Protein AF-A0A4Q3VJ20-F1 (afdb_monomer)

Mean predicted aligned error: 2.89 Å

Solvent-accessible surface area (backbone atoms only — not comparable to full-atom values): 4858 Å² total; per-residue (Å²): 134,83,72,96,59,60,64,64,61,45,48,55,4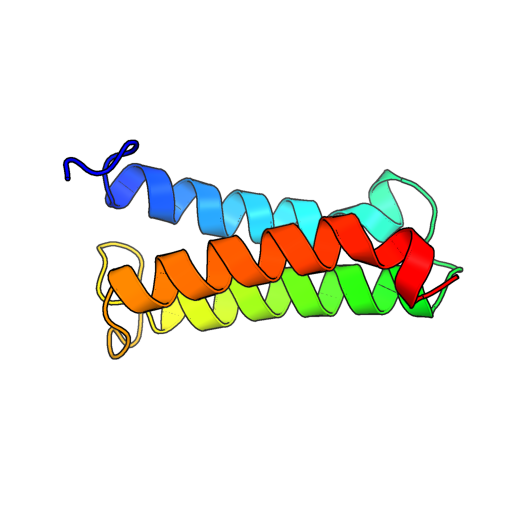7,48,55,52,48,18,53,52,39,44,42,37,27,71,78,72,70,38,63,85,42,60,65,63,30,51,50,30,42,49,50,15,50,47,46,48,54,52,44,33,30,19,56,52,84,78,27,74,71,44,78,36,56,57,72,59,50,54,49,50,52,54,50,51,52,52,48,60,70,45,36,66,78,75,68,104

Sequence (88 aa):
MALPIPRPAHGVLDYLYAAATAATPHLLGFTDVAPARWAAYGLGGLVVAVSLLTRYELGLVRVLPFRVHLLFDSLGGAAALAAPWALG

Radius of gyration: 13.75 Å; Cα contacts (8 Å, |Δi|>4): 93; chains: 1; bounding box: 32×23×35 Å

Secondary structure (DSSP, 8-state):
---SS-HHHHHHHHHHHHHHHHHHHHHTT-TT-HHHHHHHHHHHHHHHHHHHHBSSTT-SS--B-HHHHHHHHHHHHHHHHHHHHHH-

pLDDT: mean 95.6, std 6.76, range [58.81, 98.75]

Foldseek 3Di:
DDDPDDQVVVLVVLLVVLVVLLCCCVVVVVVVVVQSNCLSNVLSVVSVVLSLCDLTDSHPVHPHDVVVSVVSVVVSVVCVVCSVVVVD

Structure (mmCIF, N/CA/C/O backbone):
data_AF-A0A4Q3VJ20-F1
#
_entry.id   AF-A0A4Q3VJ20-F1
#
loop_
_atom_site.group_PDB
_atom_site.id
_atom_site.type_symbol
_atom_site.label_atom_id
_atom_site.label_alt_id
_atom_site.label_comp_id
_atom_site.label_asym_id
_atom_site.label_entity_id
_atom_site.label_seq_id
_atom_site.pdbx_PDB_ins_code
_atom_site.Cartn_x
_atom_site.Cartn_y
_atom_site.Cartn_z
_atom_site.occupancy
_atom_site.B_iso_or_equiv
_atom_site.auth_seq_id
_atom_site.auth_comp_id
_atom_site.auth_asym_id
_atom_site.auth_atom_id
_atom_site.pdbx_PDB_model_num
ATOM 1 N N . MET A 1 1 ? -18.067 13.042 9.161 1.00 58.81 1 MET A N 1
ATOM 2 C CA . MET A 1 1 ? -17.938 12.309 7.884 1.00 58.81 1 MET A CA 1
ATOM 3 C C . MET A 1 1 ? -18.196 10.842 8.155 1.00 58.81 1 MET A C 1
ATOM 5 O O . MET A 1 1 ? -17.512 10.281 9.004 1.00 58.81 1 MET A O 1
ATOM 9 N N . ALA A 1 2 ? -19.202 10.258 7.507 1.00 61.34 2 ALA A N 1
ATOM 10 C CA . ALA A 1 2 ? -19.363 8.808 7.482 1.00 61.34 2 ALA A CA 1
ATOM 11 C C . ALA A 1 2 ? -18.248 8.202 6.617 1.00 61.34 2 ALA A C 1
ATOM 13 O O . ALA A 1 2 ? -17.848 8.810 5.623 1.00 61.34 2 ALA A O 1
ATOM 14 N N . LEU A 1 3 ? -17.721 7.043 7.013 1.00 72.50 3 LEU A N 1
ATOM 15 C CA . LEU A 1 3 ? -16.785 6.296 6.176 1.00 72.50 3 LEU A CA 1
ATOM 16 C C . LEU A 1 3 ? -17.567 5.683 5.001 1.00 72.50 3 LEU A C 1
ATOM 18 O O . LEU A 1 3 ? -18.614 5.088 5.260 1.00 72.50 3 LEU A O 1
ATOM 22 N N . PRO A 1 4 ? -17.097 5.807 3.744 1.00 80.19 4 PRO A N 1
ATOM 23 C CA . PRO A 1 4 ? -17.811 5.273 2.579 1.00 80.19 4 PRO A CA 1
ATOM 24 C C . PRO A 1 4 ? -17.988 3.750 2.615 1.00 80.19 4 PRO A C 1
ATOM 26 O O . PRO A 1 4 ? -18.950 3.229 2.060 1.00 80.19 4 PRO A O 1
ATOM 29 N N . ILE A 1 5 ? -17.062 3.042 3.272 1.00 91.06 5 ILE A N 1
ATOM 30 C CA . ILE A 1 5 ? -17.024 1.582 3.376 1.00 91.06 5 ILE A CA 1
ATOM 31 C C . ILE A 1 5 ? -16.847 1.194 4.857 1.00 91.06 5 ILE A C 1
ATOM 33 O O . ILE A 1 5 ? -16.047 1.822 5.562 1.00 91.06 5 ILE A O 1
ATOM 37 N N . PRO A 1 6 ? -17.564 0.172 5.365 1.00 93.69 6 PRO A N 1
ATOM 38 C CA . PRO A 1 6 ? -17.334 -0.364 6.704 1.00 93.69 6 PRO A CA 1
ATOM 39 C C . PRO A 1 6 ? -15.895 -0.864 6.886 1.00 93.69 6 PRO A C 1
ATOM 41 O O . PRO A 1 6 ? -15.335 -1.508 6.004 1.00 93.69 6 PRO A O 1
ATOM 44 N N . ARG A 1 7 ? -15.313 -0.638 8.067 1.00 92.94 7 ARG A N 1
ATOM 45 C CA . ARG A 1 7 ? -13.898 -0.945 8.363 1.00 92.94 7 ARG A CA 1
ATOM 46 C C . ARG A 1 7 ? -13.506 -2.416 8.150 1.00 92.94 7 ARG A C 1
ATOM 48 O O . ARG A 1 7 ? -12.445 -2.629 7.569 1.00 92.94 7 ARG A O 1
ATOM 55 N N . PRO A 1 8 ? -14.345 -3.417 8.494 1.00 94.44 8 PRO A N 1
ATOM 56 C CA . PRO A 1 8 ? -14.026 -4.811 8.193 1.00 94.44 8 PRO A CA 1
ATOM 57 C C . PRO A 1 8 ? -13.951 -5.082 6.688 1.00 94.44 8 PRO A C 1
ATOM 59 O O . PRO A 1 8 ? -13.049 -5.775 6.230 1.00 94.44 8 PRO A O 1
ATOM 62 N N . ALA A 1 9 ? -14.879 -4.508 5.915 1.00 96.56 9 ALA A N 1
ATOM 63 C CA . ALA A 1 9 ? -14.896 -4.654 4.463 1.00 96.56 9 ALA A CA 1
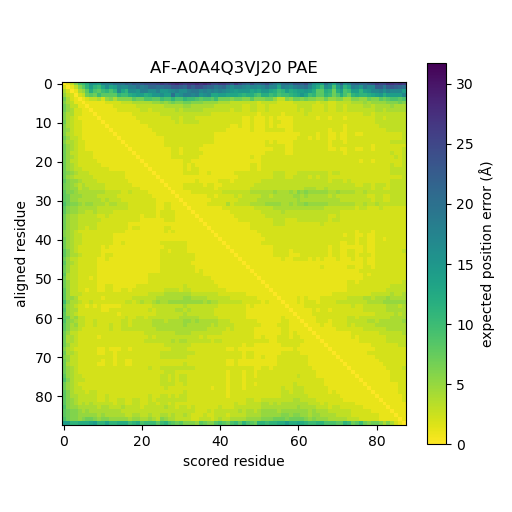ATOM 64 C C . ALA A 1 9 ? -13.693 -3.946 3.82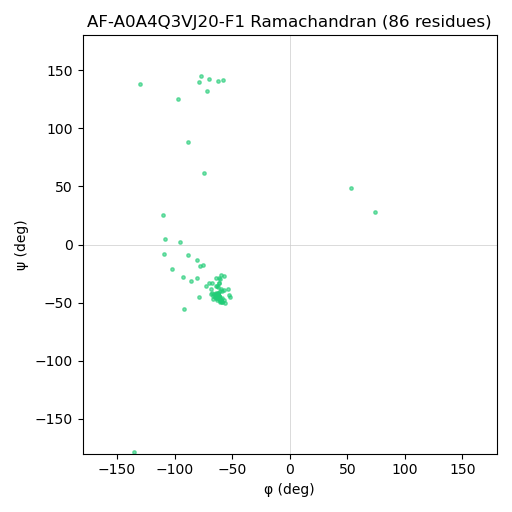0 1.00 96.56 9 ALA A C 1
ATOM 66 O O . ALA A 1 9 ? -13.050 -4.526 2.954 1.00 96.56 9 ALA A O 1
ATOM 67 N N . HIS A 1 10 ? -13.345 -2.744 4.293 1.00 96.88 10 HIS A N 1
ATOM 68 C CA . HIS A 1 10 ? -12.136 -2.026 3.871 1.00 96.88 10 HIS A CA 1
ATOM 69 C C . HIS A 1 10 ? -10.877 -2.860 4.121 1.00 96.88 10 HIS A C 1
ATOM 71 O O . HIS A 1 10 ? -10.110 -3.080 3.198 1.00 96.88 10 HIS A O 1
ATOM 77 N N . GLY A 1 11 ? -10.727 -3.442 5.316 1.00 96.81 11 GLY A N 1
ATOM 78 C CA . GLY A 1 11 ? -9.579 -4.298 5.618 1.00 96.81 11 GLY A CA 1
ATOM 79 C C . GLY A 1 11 ? -9.445 -5.502 4.684 1.00 96.81 11 GLY A C 1
ATOM 80 O O . GLY A 1 11 ? -8.337 -5.833 4.276 1.00 96.81 11 GLY A O 1
ATOM 81 N N . VAL A 1 12 ? -10.552 -6.156 4.309 1.00 98.19 12 VAL A N 1
ATOM 82 C CA . VAL A 1 12 ? -10.509 -7.245 3.312 1.00 98.19 12 VAL A CA 1
ATOM 83 C C . VAL A 1 12 ? -10.024 -6.713 1.963 1.00 98.19 12 VAL A C 1
ATOM 85 O O . VAL A 1 12 ? -9.186 -7.345 1.317 1.00 98.19 12 VAL A O 1
ATOM 88 N N . LEU A 1 13 ? -10.529 -5.549 1.549 1.00 97.38 13 LEU A N 1
ATOM 89 C CA . LEU A 1 13 ? -10.121 -4.906 0.305 1.00 97.38 13 LEU A CA 1
ATOM 90 C C . LEU A 1 13 ? -8.641 -4.511 0.318 1.00 97.38 13 LEU A C 1
ATOM 92 O O . LEU A 1 13 ? -8.005 -4.677 -0.715 1.00 97.38 13 LEU A O 1
ATOM 96 N N . ASP A 1 14 ? -8.070 -4.091 1.449 1.00 97.88 14 ASP A N 1
ATOM 97 C CA . ASP A 1 14 ? -6.643 -3.748 1.539 1.00 97.88 14 ASP A CA 1
ATOM 98 C C . ASP A 1 14 ? -5.750 -4.941 1.199 1.00 97.88 14 ASP A C 1
ATOM 100 O O . ASP A 1 14 ? -4.829 -4.830 0.390 1.00 97.88 14 ASP A O 1
ATOM 104 N N . TYR A 1 15 ? -6.028 -6.106 1.792 1.00 98.56 15 TYR A N 1
ATOM 105 C CA . TYR A 1 15 ? -5.232 -7.310 1.549 1.00 98.56 15 TYR A CA 1
ATOM 106 C C . TYR A 1 15 ? -5.408 -7.833 0.122 1.00 98.56 15 TYR A C 1
ATOM 108 O O . TYR A 1 15 ? -4.430 -8.258 -0.499 1.00 98.56 15 TYR A O 1
ATOM 116 N N . LEU A 1 16 ? -6.626 -7.763 -0.427 1.00 98.56 16 LEU A N 1
ATOM 117 C CA . LEU A 1 16 ? -6.879 -8.104 -1.828 1.00 98.56 16 LEU A CA 1
ATOM 118 C C . LEU A 1 16 ? -6.165 -7.137 -2.778 1.00 98.56 16 LEU A C 1
ATOM 120 O O . LEU A 1 16 ? -5.513 -7.581 -3.721 1.00 98.56 16 LEU A O 1
ATOM 124 N N . TYR A 1 17 ? -6.243 -5.833 -2.514 1.00 98.12 17 TYR A N 1
ATOM 125 C CA . TYR A 1 17 ? -5.569 -4.796 -3.288 1.00 98.12 17 TYR A CA 1
ATOM 126 C C . TYR A 1 17 ? -4.052 -4.965 -3.237 1.00 98.12 17 TYR A C 1
ATOM 128 O O . TYR A 1 17 ? -3.397 -4.901 -4.275 1.00 98.12 17 TYR A O 1
ATOM 136 N N . ALA A 1 18 ? -3.485 -5.236 -2.062 1.00 98.62 18 ALA A N 1
ATOM 137 C CA . ALA A 1 18 ? -2.058 -5.466 -1.905 1.00 98.62 18 ALA A CA 1
ATOM 138 C C . ALA A 1 18 ? -1.578 -6.681 -2.712 1.00 98.62 18 ALA A C 1
ATOM 140 O O . ALA A 1 18 ? -0.585 -6.584 -3.437 1.00 98.62 18 ALA A O 1
ATOM 141 N N . ALA A 1 19 ? -2.304 -7.802 -2.633 1.00 98.62 19 ALA A N 1
ATOM 142 C CA . ALA A 1 19 ? -1.992 -9.007 -3.396 1.00 98.62 19 ALA A CA 1
ATOM 143 C C . ALA A 1 19 ? -2.129 -8.776 -4.908 1.00 98.62 19 ALA A C 1
ATOM 145 O O . ALA A 1 19 ? -1.225 -9.122 -5.668 1.00 98.62 19 ALA A O 1
ATOM 146 N N . ALA A 1 20 ? -3.222 -8.143 -5.344 1.00 98.44 20 ALA A N 1
ATOM 147 C CA . ALA A 1 20 ? -3.452 -7.816 -6.747 1.00 98.44 20 ALA A CA 1
ATOM 148 C C . ALA A 1 20 ? -2.359 -6.886 -7.290 1.00 98.44 20 ALA A C 1
ATOM 150 O O . ALA A 1 20 ? -1.780 -7.171 -8.335 1.00 98.44 20 ALA A O 1
ATOM 151 N N . THR A 1 21 ? -2.020 -5.828 -6.546 1.00 98.31 21 THR A N 1
ATOM 152 C CA . THR A 1 21 ? -0.965 -4.867 -6.895 1.00 98.31 21 THR A CA 1
ATOM 153 C C . THR A 1 21 ? 0.383 -5.563 -7.031 1.00 98.31 21 THR A C 1
ATOM 155 O O . THR A 1 21 ? 1.044 -5.411 -8.055 1.00 98.31 21 THR A O 1
ATOM 158 N N . ALA A 1 22 ? 0.768 -6.393 -6.059 1.00 98.44 22 ALA A N 1
ATOM 159 C CA . ALA A 1 22 ? 2.011 -7.157 -6.127 1.00 98.44 22 ALA A CA 1
ATOM 160 C C . ALA A 1 22 ? 2.019 -8.179 -7.279 1.00 98.44 22 ALA A C 1
ATOM 162 O O . ALA A 1 22 ? 3.077 -8.470 -7.823 1.00 98.44 22 ALA A O 1
ATOM 163 N N . ALA A 1 23 ? 0.862 -8.702 -7.691 1.00 98.50 23 ALA A N 1
ATOM 164 C CA . ALA A 1 23 ? 0.760 -9.617 -8.824 1.00 98.50 23 ALA A CA 1
ATOM 165 C C . ALA A 1 23 ? 0.816 -8.911 -10.193 1.00 98.50 23 ALA A C 1
ATOM 167 O O . ALA A 1 23 ? 1.116 -9.565 -11.196 1.00 98.50 23 ALA A O 1
ATOM 168 N N . THR A 1 24 ? 0.566 -7.596 -10.265 1.00 97.56 24 THR A N 1
ATOM 169 C CA . THR A 1 24 ? 0.487 -6.862 -11.544 1.00 97.56 24 THR A CA 1
ATOM 170 C C . THR A 1 24 ? 1.694 -7.023 -12.473 1.00 97.56 24 THR A C 1
ATOM 172 O O . THR A 1 24 ? 1.437 -7.191 -13.666 1.00 97.56 24 THR A O 1
ATOM 175 N N . PRO A 1 25 ? 2.971 -7.071 -12.022 1.00 97.88 25 PRO A N 1
ATOM 176 C CA . PRO A 1 25 ? 4.094 -7.229 -12.947 1.00 97.88 25 PRO A CA 1
ATOM 177 C C . PRO A 1 25 ? 3.999 -8.516 -13.760 1.00 97.88 25 PRO A C 1
ATOM 179 O O . PRO A 1 25 ? 4.295 -8.517 -14.952 1.00 97.88 25 PRO A O 1
ATOM 182 N N . HIS A 1 26 ? 3.534 -9.593 -13.126 1.00 98.31 26 HIS A N 1
ATOM 183 C CA . HIS A 1 26 ? 3.340 -10.890 -13.763 1.00 98.31 26 HIS A CA 1
ATOM 184 C C . HIS A 1 26 ? 2.060 -10.931 -14.597 1.00 98.31 26 HIS A C 1
ATOM 186 O O . HIS A 1 26 ? 2.084 -11.401 -15.729 1.00 98.31 26 HIS A O 1
ATOM 192 N N . LEU A 1 27 ? 0.949 -10.424 -14.052 1.00 98.12 27 LEU A N 1
ATOM 193 C CA . LEU A 1 27 ? -0.357 -10.468 -14.715 1.00 98.12 27 LEU A CA 1
ATOM 194 C C . LEU A 1 27 ? -0.416 -9.594 -15.971 1.00 98.12 27 LEU A C 1
ATOM 196 O O . LEU A 1 27 ? -1.118 -9.935 -16.917 1.00 98.12 27 LEU A O 1
ATOM 200 N N . LEU A 1 28 ? 0.304 -8.472 -15.972 1.00 96.94 28 LEU A N 1
ATOM 201 C CA . LEU A 1 28 ? 0.289 -7.490 -17.056 1.00 96.94 28 LEU A CA 1
ATOM 202 C C . LEU A 1 28 ? 1.588 -7.493 -17.883 1.00 96.94 28 LEU A C 1
ATOM 204 O O . LEU A 1 28 ? 1.737 -6.671 -18.780 1.00 96.94 28 LEU A O 1
ATOM 208 N N . GLY A 1 29 ? 2.518 -8.414 -17.603 1.00 97.12 29 GLY A N 1
ATOM 209 C CA . GLY A 1 29 ? 3.681 -8.676 -18.457 1.00 97.12 29 GLY A CA 1
ATOM 210 C C . GLY A 1 29 ? 4.791 -7.621 -18.417 1.00 97.12 29 GLY A C 1
ATOM 211 O O . GLY A 1 29 ? 5.513 -7.473 -19.397 1.00 97.12 29 GLY A O 1
ATOM 212 N N . PHE A 1 30 ? 4.957 -6.896 -17.307 1.00 95.62 30 PHE A N 1
ATOM 213 C CA . PHE A 1 30 ? 6.018 -5.889 -17.139 1.00 95.62 30 PHE A CA 1
ATOM 214 C C . PHE A 1 30 ? 7.105 -6.304 -16.134 1.00 95.62 30 PHE A C 1
ATOM 216 O O . PHE A 1 30 ? 7.794 -5.461 -15.560 1.00 95.62 30 PHE A O 1
ATOM 223 N N . THR A 1 31 ? 7.311 -7.609 -15.929 1.00 97.69 31 THR A N 1
ATOM 224 C CA . THR A 1 31 ? 8.360 -8.131 -15.034 1.00 97.69 31 THR A CA 1
ATOM 225 C C . THR A 1 31 ? 9.769 -7.660 -15.388 1.00 9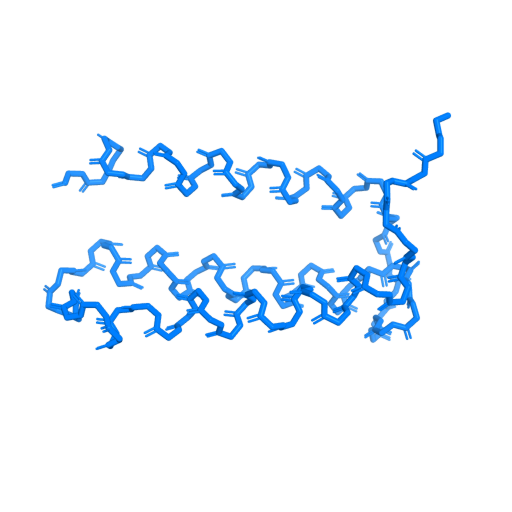7.69 31 THR A C 1
ATOM 227 O O . THR A 1 31 ? 10.606 -7.568 -14.490 1.00 97.69 31 THR A O 1
ATOM 230 N N . ASP A 1 32 ? 10.039 -7.344 -16.654 1.00 97.44 32 ASP A N 1
ATOM 231 C CA . ASP A 1 32 ? 11.364 -6.913 -17.121 1.0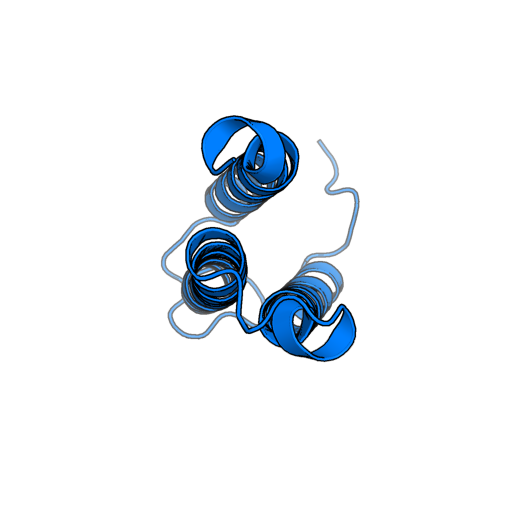0 97.44 32 ASP A CA 1
ATOM 232 C C . ASP A 1 32 ? 11.572 -5.392 -17.010 1.00 97.44 32 ASP A C 1
ATOM 234 O O . ASP A 1 32 ? 12.695 -4.898 -17.120 1.00 97.44 32 ASP A O 1
ATOM 238 N N . VAL A 1 33 ? 10.513 -4.636 -16.699 1.00 96.31 33 VAL A N 1
ATOM 239 C CA . VAL A 1 33 ? 10.576 -3.192 -16.441 1.00 96.31 33 VAL A CA 1
ATOM 240 C C . VAL A 1 33 ? 10.866 -2.976 -14.958 1.00 96.31 33 VAL A C 1
ATOM 242 O O . VAL A 1 33 ? 9.961 -2.871 -14.129 1.00 96.31 33 VAL A O 1
ATOM 245 N N . ALA A 1 34 ? 12.154 -2.944 -14.603 1.00 96.25 34 ALA A N 1
ATOM 246 C CA . ALA A 1 34 ? 12.591 -2.915 -13.206 1.00 96.25 34 ALA A CA 1
ATOM 247 C C . ALA A 1 34 ? 11.937 -1.803 -12.351 1.00 96.25 34 ALA A C 1
ATOM 249 O O . ALA A 1 34 ? 11.476 -2.140 -11.257 1.00 96.25 34 ALA A O 1
ATOM 250 N N . PRO A 1 35 ? 11.827 -0.532 -12.803 1.00 96.44 35 PRO A N 1
ATOM 251 C CA . PRO A 1 35 ? 11.158 0.514 -12.025 1.00 96.44 35 PRO A CA 1
ATOM 252 C C . PRO A 1 35 ? 9.688 0.193 -11.733 1.00 96.44 35 PRO A C 1
ATOM 254 O O . PRO A 1 35 ? 9.269 0.244 -10.578 1.00 96.44 35 PRO A O 1
ATOM 257 N N . ALA A 1 36 ? 8.922 -0.220 -12.748 1.00 96.19 36 ALA A N 1
ATOM 258 C CA . ALA A 1 36 ? 7.506 -0.556 -12.603 1.00 96.19 36 ALA A CA 1
ATOM 259 C C . ALA A 1 36 ? 7.294 -1.790 -11.710 1.00 96.19 36 ALA A C 1
ATOM 261 O O . ALA A 1 36 ? 6.440 -1.780 -10.821 1.00 96.19 36 ALA A O 1
ATOM 262 N N . ARG A 1 37 ? 8.112 -2.837 -11.885 1.00 97.62 37 ARG A N 1
ATOM 263 C CA . ARG A 1 37 ? 8.067 -4.046 -11.052 1.00 97.62 37 ARG A CA 1
ATOM 264 C C . ARG A 1 37 ? 8.306 -3.724 -9.578 1.00 97.62 37 ARG A C 1
ATOM 266 O O . ARG A 1 37 ? 7.543 -4.162 -8.720 1.00 97.62 37 ARG A O 1
ATOM 273 N N . TRP A 1 38 ? 9.359 -2.964 -9.276 1.00 97.69 38 TRP A N 1
ATOM 274 C CA . TRP A 1 38 ? 9.678 -2.608 -7.894 1.00 97.69 38 TRP A CA 1
ATOM 275 C C . TRP A 1 38 ? 8.668 -1.633 -7.291 1.00 97.69 38 TRP A C 1
ATOM 277 O O . TRP A 1 38 ? 8.361 -1.762 -6.108 1.00 97.69 38 TRP A O 1
ATOM 287 N N . ALA A 1 39 ? 8.096 -0.725 -8.086 1.00 97.44 39 ALA A N 1
ATOM 288 C CA . ALA A 1 39 ? 6.999 0.129 -7.641 1.00 97.44 39 ALA A CA 1
ATOM 289 C C . ALA A 1 39 ? 5.765 -0.695 -7.235 1.00 97.44 39 ALA A C 1
ATOM 291 O O . ALA A 1 39 ? 5.212 -0.470 -6.160 1.00 97.44 39 ALA A O 1
ATOM 292 N N . ALA A 1 40 ? 5.379 -1.696 -8.034 1.00 98.12 40 ALA A N 1
ATOM 293 C CA . ALA A 1 40 ? 4.255 -2.580 -7.726 1.00 98.12 40 ALA A CA 1
ATOM 294 C C . ALA A 1 40 ? 4.485 -3.404 -6.445 1.00 98.12 40 ALA A C 1
ATOM 296 O O . ALA A 1 40 ? 3.630 -3.430 -5.557 1.00 98.12 40 ALA A O 1
ATOM 297 N N . TYR A 1 41 ? 5.657 -4.034 -6.304 1.00 98.50 41 TYR A N 1
ATOM 298 C CA . TYR A 1 41 ? 5.998 -4.794 -5.094 1.00 98.50 41 TYR A CA 1
ATOM 299 C C . TYR A 1 41 ? 6.093 -3.900 -3.858 1.00 98.50 41 TYR A C 1
ATOM 301 O O . TYR A 1 41 ? 5.583 -4.260 -2.797 1.00 98.50 41 TYR A O 1
ATOM 309 N N . GLY A 1 42 ? 6.716 -2.729 -3.998 1.00 98.31 42 GLY A N 1
ATOM 310 C CA . GLY A 1 42 ? 6.848 -1.752 -2.924 1.00 98.31 42 GLY A CA 1
ATOM 311 C C . GLY A 1 42 ? 5.492 -1.247 -2.446 1.00 98.31 42 GLY A C 1
ATOM 312 O O . GLY A 1 42 ? 5.238 -1.240 -1.244 1.00 98.31 42 GLY A O 1
ATOM 313 N N . LEU A 1 43 ? 4.595 -0.891 -3.370 1.00 98.31 43 LEU A N 1
ATOM 314 C CA . LEU A 1 43 ? 3.259 -0.411 -3.029 1.00 98.31 43 LEU A CA 1
ATOM 315 C C . LEU A 1 43 ? 2.412 -1.508 -2.375 1.00 98.31 43 LEU A C 1
ATOM 317 O O . LEU A 1 43 ? 1.827 -1.269 -1.321 1.00 98.31 43 LEU A O 1
ATOM 321 N N . GLY A 1 44 ? 2.391 -2.719 -2.943 1.00 98.62 44 GLY A N 1
ATOM 322 C CA . GLY A 1 44 ? 1.683 -3.852 -2.342 1.00 98.62 44 GLY A CA 1
ATOM 323 C C . GLY A 1 44 ? 2.204 -4.175 -0.937 1.00 98.62 44 GLY A C 1
ATOM 324 O O . GLY A 1 44 ? 1.424 -4.295 0.007 1.00 98.62 44 GLY A O 1
ATOM 325 N N . GLY A 1 45 ? 3.528 -4.227 -0.766 1.00 98.75 45 GLY A N 1
ATOM 326 C CA . GLY A 1 45 ? 4.165 -4.443 0.534 1.00 98.75 45 GLY A CA 1
ATOM 327 C C . GLY A 1 45 ? 3.858 -3.336 1.547 1.00 98.75 45 GLY A C 1
ATOM 328 O O . GLY A 1 45 ? 3.563 -3.631 2.706 1.00 98.75 45 GLY A O 1
ATOM 329 N N . LEU A 1 46 ? 3.864 -2.072 1.113 1.00 98.50 46 LEU A N 1
ATOM 330 C CA . LEU A 1 46 ? 3.517 -0.932 1.961 1.00 98.50 46 LEU A CA 1
ATOM 331 C C . LEU A 1 46 ? 2.067 -1.016 2.448 1.00 98.50 46 LEU A C 1
ATOM 333 O O . LEU A 1 46 ? 1.826 -0.806 3.635 1.00 98.50 46 LEU A O 1
ATOM 337 N N . VAL A 1 47 ? 1.118 -1.378 1.578 1.00 98.62 47 VAL A N 1
ATOM 338 C CA . VAL A 1 47 ? -0.290 -1.553 1.971 1.00 98.62 47 VAL A CA 1
ATOM 339 C C . VAL A 1 47 ? -0.434 -2.657 3.016 1.00 98.62 47 VAL A C 1
ATOM 341 O O . VAL A 1 47 ? -1.098 -2.434 4.029 1.00 98.62 47 VAL A O 1
ATOM 344 N N . VAL A 1 48 ? 0.228 -3.811 2.846 1.00 98.75 48 VAL A N 1
ATOM 345 C CA . VAL A 1 48 ? 0.223 -4.874 3.872 1.00 98.75 48 VAL A CA 1
ATOM 346 C C . VAL A 1 48 ? 0.802 -4.362 5.190 1.00 98.75 48 VAL A C 1
ATOM 348 O O . VAL A 1 48 ? 0.199 -4.563 6.244 1.00 98.75 48 VAL A O 1
ATOM 351 N N . ALA A 1 49 ? 1.950 -3.684 5.150 1.00 98.69 49 ALA A N 1
ATOM 352 C CA . ALA A 1 49 ? 2.602 -3.172 6.349 1.00 98.69 49 ALA A CA 1
ATOM 353 C C . ALA A 1 49 ? 1.704 -2.174 7.096 1.00 98.69 49 ALA A C 1
ATOM 355 O O . ALA A 1 49 ? 1.468 -2.327 8.295 1.00 98.69 49 ALA A O 1
ATOM 356 N N . VAL A 1 50 ? 1.140 -1.190 6.391 1.00 98.50 50 VAL A N 1
ATOM 357 C CA . VAL A 1 50 ? 0.223 -0.204 6.977 1.00 98.50 50 VAL A CA 1
ATOM 358 C C . VAL A 1 50 ? -1.027 -0.894 7.530 1.00 98.50 50 VAL A C 1
ATOM 360 O O . VAL A 1 50 ? -1.416 -0.614 8.665 1.00 98.50 50 VAL A O 1
ATOM 363 N N . SER A 1 51 ? -1.612 -1.843 6.798 1.00 98.38 51 SER A N 1
ATOM 364 C CA . SER A 1 51 ? -2.772 -2.646 7.219 1.00 98.38 51 SER A CA 1
ATOM 365 C C . SER A 1 51 ? -2.522 -3.394 8.528 1.00 98.38 51 SER A C 1
ATOM 367 O O . SER A 1 51 ? -3.266 -3.239 9.498 1.00 98.38 51 SER A O 1
ATOM 369 N N . LEU A 1 52 ? -1.400 -4.114 8.630 1.00 98.69 52 LEU A N 1
ATOM 370 C CA . LEU A 1 52 ? -1.014 -4.837 9.847 1.00 98.69 52 LEU A CA 1
ATOM 371 C C . LEU A 1 52 ? -0.814 -3.902 11.047 1.00 98.69 52 LEU A C 1
ATOM 373 O O . LEU A 1 52 ? -1.113 -4.278 12.184 1.00 98.69 52 LEU A O 1
ATOM 377 N N . LEU A 1 53 ? -0.340 -2.679 10.816 1.00 98.75 53 LEU A N 1
ATOM 378 C CA . LEU A 1 53 ? -0.169 -1.671 11.860 1.00 98.75 53 LEU A CA 1
ATOM 379 C C . LEU A 1 53 ? -1.476 -0.944 12.208 1.00 98.75 53 LEU A C 1
ATOM 381 O O . LEU A 1 53 ? -1.534 -0.273 13.237 1.00 98.75 53 LEU A O 1
ATOM 385 N N . THR A 1 54 ? -2.534 -1.062 11.406 1.00 98.56 54 THR A N 1
ATOM 386 C CA . THR A 1 54 ? -3.752 -0.252 11.531 1.00 98.56 54 THR A CA 1
ATOM 387 C C . THR A 1 54 ? -4.685 -0.735 12.636 1.00 98.56 54 THR A C 1
ATOM 389 O O . THR A 1 54 ? -4.914 -1.924 12.836 1.00 98.56 54 THR A O 1
ATOM 392 N N . ARG A 1 55 ? -5.271 0.214 13.377 1.00 97.81 55 ARG A N 1
ATOM 393 C CA . ARG A 1 55 ? -6.266 -0.023 14.435 1.00 97.81 55 ARG A CA 1
ATOM 394 C C . ARG A 1 55 ? -7.647 -0.386 13.888 1.00 97.81 55 ARG A C 1
ATOM 396 O O . ARG A 1 55 ? -8.603 0.346 14.135 1.00 97.81 55 ARG A O 1
ATOM 403 N N . TYR A 1 5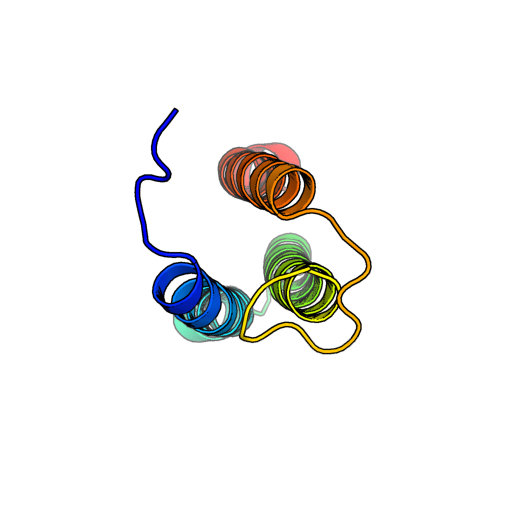6 ? -7.764 -1.488 13.161 1.00 95.81 56 TYR A N 1
ATOM 404 C CA . TYR A 1 56 ? -9.030 -2.061 12.686 1.00 95.81 56 TYR A CA 1
ATOM 405 C C . TYR A 1 56 ? -9.078 -3.582 12.892 1.00 95.81 56 TYR A C 1
ATOM 407 O O . TYR A 1 56 ? -8.154 -4.164 13.460 1.00 95.81 56 TYR A O 1
ATOM 415 N N . GLU A 1 57 ? -10.163 -4.219 12.473 1.00 96.94 57 GLU A N 1
ATOM 416 C CA . GLU A 1 57 ? -10.502 -5.599 12.819 1.00 96.94 57 GLU A CA 1
ATOM 417 C C . GLU A 1 57 ? -9.461 -6.609 12.316 1.00 96.94 57 GLU A C 1
ATOM 419 O O . GLU A 1 57 ? -9.128 -7.547 13.040 1.00 96.94 57 GLU A O 1
ATOM 424 N N . LEU A 1 58 ? -8.880 -6.372 11.137 1.00 97.88 58 LEU A N 1
ATOM 425 C CA . LEU A 1 58 ? -7.885 -7.257 10.520 1.00 97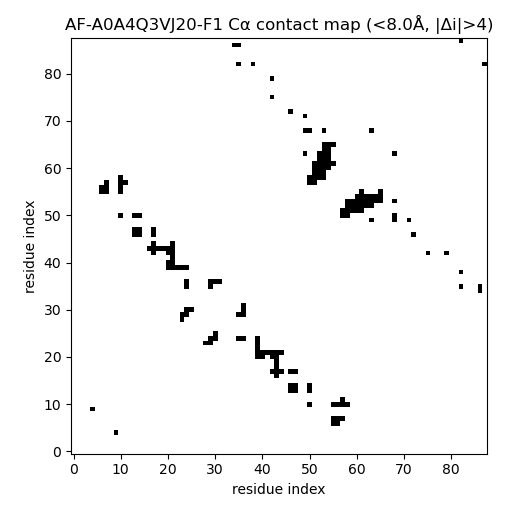.88 58 LEU A CA 1
ATOM 426 C C . LEU A 1 58 ? -6.427 -6.853 10.801 1.00 97.88 58 LEU A C 1
ATOM 428 O O . LEU A 1 58 ? -5.500 -7.499 10.326 1.00 97.88 58 LEU A O 1
ATOM 432 N N . GLY A 1 59 ? -6.205 -5.805 11.596 1.00 97.56 59 GLY A N 1
ATOM 433 C CA . GLY A 1 59 ? -4.863 -5.342 11.945 1.00 97.56 59 GLY A CA 1
ATOM 434 C C . GLY A 1 59 ? -4.225 -6.239 12.999 1.00 97.56 59 GLY A C 1
ATOM 435 O O . GLY A 1 59 ? -4.914 -6.711 13.908 1.00 97.56 59 GLY A O 1
ATOM 436 N N . LEU A 1 60 ? -2.908 -6.424 12.912 1.00 98.38 60 LEU A N 1
ATOM 437 C CA . LEU A 1 60 ? -2.142 -7.289 13.810 1.00 98.38 60 LEU A CA 1
ATOM 438 C C . LEU A 1 60 ? -1.583 -6.524 15.017 1.00 98.38 60 LEU A C 1
ATOM 440 O O . LEU A 1 60 ? -1.859 -6.879 16.157 1.00 98.38 60 LEU A O 1
ATOM 444 N N . VAL A 1 61 ? -0.823 -5.452 14.772 1.00 98.38 61 VAL A N 1
ATOM 445 C CA . VAL A 1 61 ? -0.130 -4.674 15.819 1.00 98.38 61 VAL A CA 1
ATOM 446 C C . VAL A 1 61 ? -0.980 -3.498 16.305 1.00 98.38 61 VAL A C 1
ATOM 448 O O . VAL A 1 61 ? -0.882 -3.097 17.460 1.00 98.38 61 VAL A O 1
ATOM 451 N N . ARG A 1 62 ? -1.865 -2.966 15.448 1.00 97.50 62 ARG A N 1
ATOM 452 C CA . ARG A 1 62 ? -2.902 -1.981 15.820 1.00 97.50 62 ARG A CA 1
ATOM 453 C C . ARG A 1 62 ? -2.350 -0.738 16.552 1.00 97.50 62 ARG A C 1
ATOM 455 O O . ARG A 1 62 ? -2.898 -0.288 17.557 1.00 97.50 62 ARG A O 1
ATOM 462 N N . VAL A 1 63 ? -1.300 -0.120 16.017 1.00 98.19 63 VAL A N 1
ATOM 463 C CA . VAL A 1 63 ? -0.693 1.126 16.538 1.00 98.19 63 VAL A CA 1
ATOM 464 C C . VAL A 1 63 ? -1.080 2.377 15.747 1.00 98.19 63 VAL A C 1
ATOM 466 O O . VAL A 1 63 ? -1.039 3.485 16.279 1.00 98.19 63 VAL A O 1
ATOM 469 N N . LEU A 1 64 ? -1.521 2.220 14.503 1.00 97.56 64 LEU A N 1
ATOM 470 C CA . LEU A 1 64 ? -1.792 3.311 13.576 1.00 97.56 64 LEU A CA 1
ATOM 471 C C . LEU A 1 64 ? -3.294 3.665 13.564 1.00 97.56 64 LEU A C 1
ATOM 473 O O . LEU A 1 64 ? -4.133 2.785 13.353 1.00 97.56 64 LEU A O 1
ATOM 477 N N . PRO A 1 65 ? -3.692 4.931 13.808 1.00 97.38 65 PRO A N 1
ATOM 478 C CA . PRO A 1 65 ? -5.091 5.337 13.699 1.00 97.38 65 PRO A CA 1
ATOM 479 C C . PRO A 1 65 ? -5.608 5.158 12.267 1.00 97.38 65 PRO A C 1
ATOM 481 O O . PRO A 1 65 ? -4.936 5.537 11.318 1.00 97.38 65 PRO A O 1
ATOM 484 N N . PHE A 1 66 ? -6.850 4.706 12.097 1.00 95.62 66 PHE A N 1
ATOM 485 C CA . PHE A 1 66 ? -7.429 4.475 10.762 1.00 95.62 66 PHE A CA 1
ATOM 486 C C . PHE A 1 66 ? -7.478 5.722 9.867 1.00 95.62 66 PHE A C 1
ATOM 488 O O . PHE A 1 66 ? -7.388 5.616 8.656 1.00 95.62 66 PHE A O 1
ATOM 495 N N . ARG A 1 67 ? -7.531 6.931 10.439 1.00 94.56 67 ARG A N 1
ATOM 496 C CA . ARG A 1 67 ? -7.398 8.170 9.647 1.00 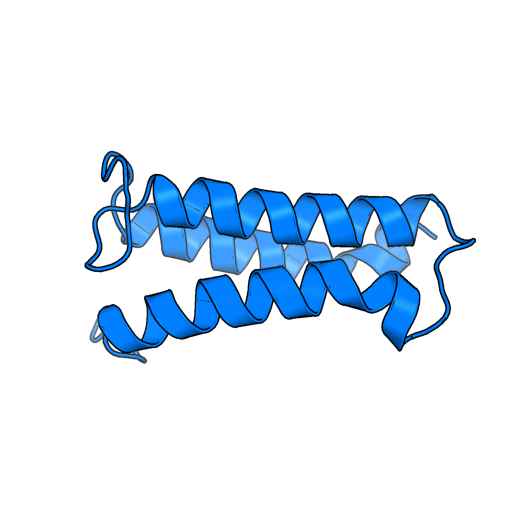94.56 67 ARG A CA 1
ATOM 497 C C . ARG A 1 67 ? -6.028 8.303 8.979 1.00 94.56 67 ARG A C 1
ATOM 499 O O . ARG A 1 67 ? -5.943 8.828 7.880 1.00 94.56 67 ARG A O 1
ATOM 506 N N . VAL A 1 68 ? -4.973 7.840 9.649 1.00 97.06 68 VAL A N 1
ATOM 507 C CA . VAL A 1 68 ? -3.614 7.820 9.096 1.00 97.06 68 VAL A CA 1
ATOM 508 C C . VAL A 1 68 ? -3.504 6.733 8.028 1.00 97.06 68 VAL A C 1
ATOM 510 O O . VAL A 1 68 ? -2.864 6.960 7.013 1.00 97.06 68 VAL A O 1
ATOM 513 N N . HIS A 1 69 ? -4.185 5.598 8.206 1.00 97.31 69 HIS A N 1
ATOM 514 C CA . HIS A 1 69 ? -4.278 4.557 7.177 1.00 97.31 69 HIS A CA 1
ATOM 515 C C . HIS A 1 69 ? -4.894 5.117 5.887 1.00 97.31 69 HIS A C 1
ATOM 517 O O . HIS A 1 69 ? -4.270 5.054 4.840 1.00 97.31 69 HIS A O 1
ATOM 523 N N . LEU A 1 70 ? -6.035 5.810 5.984 1.00 96.00 70 LEU A N 1
ATOM 524 C CA . LEU A 1 70 ? -6.680 6.443 4.824 1.00 96.00 70 LEU A CA 1
ATOM 525 C C . LEU A 1 70 ? -5.804 7.507 4.138 1.00 96.00 70 LEU A C 1
ATOM 527 O O . LEU A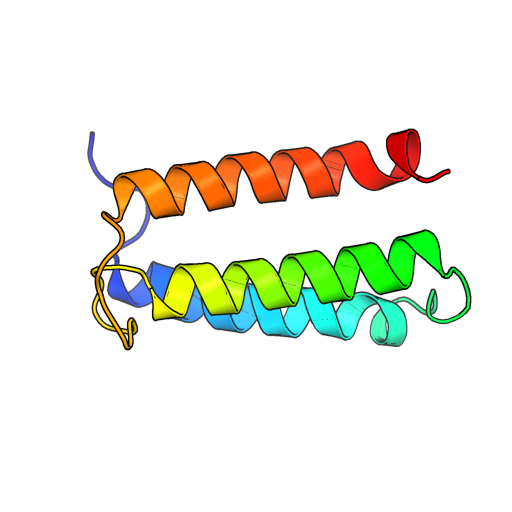 1 70 ? -5.921 7.736 2.932 1.00 96.00 70 LEU A O 1
ATOM 531 N N . LEU A 1 71 ? -4.926 8.178 4.893 1.00 96.94 71 LEU A N 1
ATOM 532 C CA . LEU A 1 71 ? -3.928 9.071 4.308 1.00 96.94 71 LEU A CA 1
ATOM 533 C C . LEU A 1 71 ? -2.910 8.280 3.476 1.00 96.94 71 LEU A C 1
ATOM 535 O O . LEU A 1 71 ? -2.607 8.694 2.360 1.00 96.94 71 LEU A O 1
ATOM 539 N N . PHE A 1 72 ? -2.419 7.145 3.981 1.00 97.88 72 PHE A N 1
ATOM 540 C CA . PHE A 1 72 ? -1.556 6.249 3.207 1.00 97.88 72 PHE A CA 1
ATOM 541 C C . PHE A 1 72 ? -2.254 5.714 1.956 1.00 97.88 72 PHE A C 1
ATOM 543 O O . PHE A 1 72 ? -1.622 5.711 0.905 1.00 97.88 72 PHE A O 1
ATOM 550 N N . ASP A 1 73 ? -3.540 5.365 2.023 1.00 96.81 73 ASP A N 1
ATOM 551 C CA . ASP A 1 73 ? -4.308 4.936 0.844 1.00 96.81 73 ASP A CA 1
ATOM 552 C C . ASP A 1 73 ? -4.351 6.039 -0.219 1.00 96.81 73 ASP A C 1
ATOM 554 O O . ASP A 1 73 ? -4.087 5.805 -1.398 1.00 96.81 73 ASP A O 1
ATOM 558 N N . SER A 1 74 ? -4.622 7.274 0.212 1.00 96.81 74 SER A N 1
ATOM 559 C CA . SER A 1 74 ? -4.699 8.437 -0.677 1.00 96.81 74 SER A CA 1
ATOM 560 C C . SER A 1 74 ? -3.344 8.750 -1.322 1.00 96.81 74 SER A C 1
ATOM 562 O O . SER A 1 74 ? -3.267 8.999 -2.525 1.00 96.81 74 SER A O 1
ATOM 564 N N . LEU A 1 75 ? -2.264 8.711 -0.534 1.00 98.00 75 LEU A N 1
ATOM 565 C CA . LEU A 1 75 ? -0.902 8.939 -1.020 1.00 98.00 75 LEU A CA 1
ATOM 566 C C . LEU A 1 75 ? -0.428 7.809 -1.937 1.00 98.00 75 LEU A C 1
ATOM 568 O O . LEU A 1 75 ? 0.166 8.081 -2.975 1.00 98.00 75 LEU A O 1
ATOM 572 N N . GLY A 1 76 ? -0.711 6.556 -1.580 1.00 97.50 76 GLY A N 1
ATOM 573 C CA . GLY A 1 76 ? -0.371 5.382 -2.376 1.00 97.50 76 GLY A CA 1
ATOM 574 C C . GLY A 1 76 ? -1.098 5.375 -3.718 1.00 97.50 76 GLY A C 1
ATOM 575 O O . GLY A 1 76 ? -0.470 5.144 -4.747 1.00 97.50 76 GLY A O 1
ATOM 576 N N . GLY A 1 77 ? -2.392 5.709 -3.728 1.00 96.75 77 GLY A N 1
ATOM 577 C CA . GLY A 1 77 ? -3.172 5.860 -4.956 1.00 96.75 77 GLY A CA 1
ATOM 578 C C . GLY A 1 77 ? -2.651 6.989 -5.849 1.00 96.75 77 GLY A C 1
ATOM 579 O O . GLY A 1 77 ? -2.452 6.785 -7.045 1.00 96.75 77 GLY A O 1
ATOM 580 N N . ALA A 1 78 ? -2.354 8.160 -5.277 1.00 98.06 78 ALA A N 1
ATOM 581 C CA . ALA A 1 78 ? -1.759 9.269 -6.022 1.00 98.06 78 ALA A CA 1
ATOM 582 C C . ALA A 1 78 ? -0.371 8.913 -6.587 1.00 98.06 78 ALA A C 1
ATOM 584 O O . ALA A 1 78 ? -0.079 9.225 -7.740 1.00 98.06 78 ALA A O 1
ATOM 585 N N . ALA A 1 79 ? 0.463 8.222 -5.805 1.00 96.50 79 ALA A N 1
ATOM 586 C CA . ALA A 1 79 ? 1.772 7.752 -6.246 1.00 96.50 79 ALA A CA 1
ATOM 587 C C . ALA A 1 79 ? 1.656 6.725 -7.382 1.00 96.50 79 ALA A C 1
ATOM 589 O O . ALA A 1 79 ? 2.381 6.833 -8.365 1.00 96.50 79 ALA A O 1
ATOM 590 N N . ALA A 1 80 ? 0.721 5.774 -7.287 1.00 96.06 80 ALA A N 1
ATOM 591 C CA . ALA A 1 80 ? 0.461 4.793 -8.339 1.00 96.06 80 ALA A CA 1
ATOM 592 C C . ALA A 1 80 ? -0.009 5.456 -9.640 1.00 96.06 80 ALA A C 1
ATOM 594 O O . ALA A 1 80 ? 0.471 5.108 -10.715 1.00 96.06 80 ALA A O 1
ATOM 595 N N . LEU A 1 81 ? -0.903 6.447 -9.541 1.00 97.00 81 LEU A N 1
ATOM 596 C CA . LEU A 1 81 ? -1.349 7.233 -10.691 1.00 97.00 81 LEU A CA 1
ATOM 597 C C . LEU A 1 81 ? -0.195 8.013 -11.320 1.00 97.00 81 LEU A C 1
ATOM 599 O O . LEU A 1 81 ? -0.076 8.033 -12.535 1.00 97.00 81 LEU A O 1
ATOM 603 N N . ALA A 1 82 ? 0.670 8.633 -10.518 1.00 97.25 82 ALA A N 1
ATOM 604 C CA . ALA A 1 82 ? 1.805 9.404 -11.019 1.00 97.25 82 ALA A CA 1
ATOM 605 C C . ALA A 1 82 ? 2.967 8.533 -11.537 1.00 97.25 82 ALA A C 1
ATOM 607 O O . ALA A 1 82 ? 3.824 9.037 -12.265 1.00 97.25 82 ALA A O 1
ATOM 608 N N . ALA A 1 83 ? 3.007 7.245 -11.177 1.00 94.81 83 ALA A N 1
ATOM 609 C CA . ALA A 1 83 ? 4.137 6.353 -11.433 1.00 94.81 83 ALA A CA 1
ATOM 610 C C . ALA A 1 83 ? 4.594 6.301 -12.905 1.00 94.81 83 ALA A C 1
ATOM 612 O O . ALA A 1 83 ? 5.802 6.399 -13.108 1.00 94.81 83 ALA A O 1
ATOM 613 N N . PRO A 1 84 ? 3.712 6.233 -13.927 1.00 92.00 84 PRO A N 1
ATOM 614 C CA . PRO A 1 84 ? 4.148 6.199 -15.328 1.00 92.00 84 PRO A CA 1
ATOM 615 C C . PRO A 1 84 ? 4.929 7.447 -15.761 1.00 92.00 84 PRO A C 1
ATOM 617 O O . PRO A 1 84 ? 5.834 7.374 -16.577 1.00 92.00 84 PRO A O 1
ATOM 620 N N . TRP A 1 85 ? 4.606 8.617 -15.207 1.00 95.44 85 TRP A N 1
ATOM 621 C CA . TRP A 1 85 ? 5.327 9.854 -15.525 1.00 95.44 85 TRP A CA 1
ATOM 622 C C . TRP A 1 85 ? 6.568 10.046 -14.654 1.00 95.44 85 TRP A C 1
ATOM 624 O O . TRP A 1 85 ? 7.544 10.644 -15.095 1.00 95.44 85 TRP A O 1
ATOM 634 N N . ALA A 1 86 ? 6.529 9.559 -13.413 1.00 94.81 86 ALA A N 1
ATOM 635 C CA . ALA A 1 86 ? 7.626 9.706 -12.463 1.00 94.81 86 ALA A CA 1
ATOM 636 C C . ALA A 1 86 ? 8.758 8.687 -12.678 1.00 94.81 86 ALA A C 1
ATOM 638 O O . ALA A 1 86 ? 9.901 8.974 -12.328 1.00 94.81 86 ALA A O 1
ATOM 639 N N . LEU A 1 87 ? 8.443 7.500 -13.209 1.00 90.44 87 LEU A N 1
ATOM 640 C CA . LEU A 1 87 ? 9.382 6.381 -13.351 1.00 90.44 87 LEU A CA 1
ATOM 641 C C . LEU A 1 87 ? 9.790 6.087 -14.805 1.00 90.44 87 LEU A C 1
ATOM 643 O O . LEU A 1 87 ? 10.725 5.306 -14.996 1.00 90.44 87 LEU A O 1
ATOM 647 N N . GLY A 1 88 ? 9.152 6.741 -15.785 1.00 78.56 88 GLY A N 1
ATOM 648 C CA . GLY A 1 88 ? 9.394 6.562 -17.224 1.00 78.56 88 GLY A CA 1
ATOM 649 C C . GLY A 1 88 ? 8.648 5.377 -17.821 1.00 78.56 88 GLY A C 1
ATOM 650 O O . GLY A 1 88 ? 9.106 4.917 -18.888 1.00 78.56 88 GLY A O 1
#